Protein AF-A0A6G0YBH7-F1 (afdb_monomer_lite)

Structure (mmCIF, N/CA/C/O backbone):
data_AF-A0A6G0YBH7-F1
#
_entry.id   AF-A0A6G0YBH7-F1
#
loop_
_atom_site.group_PDB
_atom_site.id
_atom_site.type_symbol
_atom_site.label_atom_id
_atom_site.label_alt_id
_atom_site.label_comp_id
_atom_site.label_asym_id
_atom_site.label_entity_id
_atom_site.label_seq_id
_atom_site.pdbx_PDB_ins_code
_atom_site.Cartn_x
_atom_site.Cartn_y
_atom_site.Cartn_z
_atom_site.occupancy
_atom_site.B_iso_or_equiv
_atom_site.auth_seq_id
_atom_site.auth_comp_id
_atom_site.auth_asym_id
_atom_site.auth_atom_id
_atom_site.pdbx_PDB_model_num
ATOM 1 N N . ILE A 1 1 ? 1.216 -1.190 23.270 1.00 67.19 1 ILE A N 1
ATOM 2 C CA . ILE A 1 1 ? 1.465 0.174 22.742 1.00 67.19 1 ILE A CA 1
ATOM 3 C C . ILE A 1 1 ? 0.374 1.145 23.202 1.00 67.19 1 ILE A C 1
ATOM 5 O O . ILE A 1 1 ? 0.728 2.118 23.840 1.00 67.19 1 ILE A O 1
ATOM 9 N N . THR A 1 2 ? -0.923 0.871 23.004 1.00 84.75 2 THR A N 1
ATOM 10 C CA . THR A 1 2 ? -2.008 1.810 23.389 1.00 84.75 2 THR A CA 1
ATOM 11 C C . THR A 1 2 ? -2.767 1.445 24.672 1.00 84.75 2 THR A C 1
ATOM 13 O O . THR A 1 2 ? -3.547 2.254 25.152 1.00 84.75 2 THR A O 1
ATOM 16 N N . LYS A 1 3 ? -2.557 0.237 25.230 1.00 90.56 3 LYS A N 1
ATOM 17 C CA . LYS A 1 3 ? -3.351 -0.326 26.351 1.00 90.56 3 LYS A CA 1
ATOM 18 C C . LYS A 1 3 ? -4.873 -0.207 26.118 1.00 90.56 3 LYS A C 1
ATOM 20 O O . LYS A 1 3 ? -5.638 -0.066 27.065 1.00 90.56 3 LYS A O 1
ATOM 25 N N . ALA A 1 4 ? -5.293 -0.243 24.852 1.00 91.38 4 ALA A N 1
ATOM 26 C CA . ALA A 1 4 ? -6.688 -0.080 24.478 1.00 91.38 4 ALA A CA 1
ATOM 27 C C . ALA A 1 4 ? -7.534 -1.280 24.951 1.00 91.38 4 ALA A C 1
ATOM 29 O O . ALA A 1 4 ? -7.038 -2.412 24.927 1.00 91.38 4 ALA A O 1
ATOM 30 N N . PRO A 1 5 ? -8.795 -1.056 25.362 1.00 95.19 5 PRO A N 1
ATOM 31 C CA . PRO A 1 5 ? -9.733 -2.131 25.677 1.00 95.19 5 PRO A CA 1
ATOM 32 C C . PRO A 1 5 ? -9.949 -3.097 24.504 1.00 95.19 5 PRO A C 1
ATOM 34 O O . PRO A 1 5 ? -9.832 -2.709 23.344 1.00 95.19 5 PRO A O 1
ATOM 37 N N . PHE A 1 6 ? -10.339 -4.342 24.798 1.00 92.69 6 PHE A N 1
ATOM 38 C CA . PHE A 1 6 ? -10.498 -5.404 23.789 1.00 92.69 6 PHE A CA 1
ATOM 39 C C . PHE A 1 6 ? -11.543 -5.094 22.703 1.00 92.69 6 PHE A C 1
ATOM 41 O O . PHE A 1 6 ? -11.496 -5.677 21.624 1.00 92.69 6 PHE A O 1
ATOM 48 N N . TYR A 1 7 ? -12.489 -4.195 22.987 1.00 93.56 7 TYR A N 1
ATOM 49 C CA . TYR A 1 7 ? -13.535 -3.776 22.053 1.00 93.56 7 TYR A CA 1
ATOM 50 C C . TYR A 1 7 ? -13.086 -2.668 21.091 1.00 93.56 7 TYR A C 1
ATOM 52 O O . TYR A 1 7 ? -13.825 -2.317 20.173 1.00 93.56 7 TYR A O 1
ATOM 60 N N . VAL A 1 8 ? -11.898 -2.090 21.288 1.00 94.88 8 VAL A N 1
ATOM 61 C CA . VAL A 1 8 ? -11.382 -1.057 20.391 1.00 94.88 8 VAL A CA 1
ATOM 62 C C . VAL A 1 8 ? -10.789 -1.721 19.157 1.00 94.88 8 VAL A C 1
ATOM 64 O O . VAL A 1 8 ? -9.857 -2.521 19.241 1.00 94.88 8 VAL A O 1
ATOM 67 N N . SER A 1 9 ? -11.330 -1.375 17.992 1.00 94.62 9 SER A N 1
ATOM 68 C CA . SER A 1 9 ? -10.864 -1.932 16.728 1.00 94.62 9 SER A CA 1
ATOM 69 C C . SER A 1 9 ? -9.507 -1.353 16.315 1.00 94.62 9 SER A C 1
ATOM 71 O O . SER A 1 9 ? -9.174 -0.203 16.614 1.00 94.62 9 SER A O 1
ATOM 73 N N . ASN A 1 10 ? -8.738 -2.128 15.547 1.00 92.31 10 ASN A N 1
ATOM 74 C CA . ASN A 1 10 ? -7.489 -1.641 14.961 1.00 92.31 10 ASN A CA 1
ATOM 75 C C . ASN A 1 10 ? -7.718 -0.455 14.010 1.00 92.31 10 ASN A C 1
ATOM 77 O O . ASN A 1 10 ? -6.858 0.415 13.924 1.00 92.31 10 ASN A O 1
ATOM 81 N N . ASP A 1 11 ? -8.860 -0.404 13.318 1.00 93.44 11 ASP A N 1
ATOM 82 C CA . ASP A 1 11 ? -9.217 0.721 12.445 1.00 93.44 11 ASP A CA 1
ATOM 83 C C . ASP A 1 11 ? -9.339 2.026 13.245 1.00 93.44 11 ASP A C 1
ATOM 85 O O . ASP A 1 11 ? -8.691 3.019 12.913 1.00 93.44 11 ASP A O 1
ATOM 89 N N . THR A 1 12 ? -10.055 1.972 14.372 1.00 94.62 12 THR A N 1
ATOM 90 C CA . THR A 1 12 ? -10.189 3.088 15.318 1.00 94.62 12 THR A CA 1
ATOM 91 C C . THR A 1 12 ? -8.821 3.556 15.812 1.00 94.62 12 THR A C 1
ATOM 93 O O . THR A 1 12 ? -8.510 4.738 15.732 1.00 94.62 12 THR A O 1
ATOM 96 N N . LEU A 1 13 ? -7.949 2.629 16.224 1.00 93.75 13 LEU A N 1
ATOM 97 C CA . LEU A 1 13 ? -6.597 2.976 16.677 1.00 93.75 13 LEU A CA 1
ATOM 98 C C . LEU A 1 13 ? -5.744 3.619 15.577 1.00 93.75 13 LEU A C 1
ATOM 100 O O . LEU A 1 13 ? -5.022 4.576 15.846 1.00 93.75 13 LEU A O 1
ATOM 104 N N . HIS A 1 14 ? -5.812 3.109 14.346 1.00 94.81 14 HIS A N 1
ATOM 105 C CA . HIS A 1 14 ? -5.092 3.690 13.213 1.00 94.81 14 HIS A CA 1
ATOM 106 C C . HIS A 1 14 ? -5.579 5.104 12.892 1.00 94.81 14 HIS A C 1
ATOM 108 O O . HIS A 1 14 ? -4.758 5.983 12.624 1.00 94.81 14 HIS A O 1
ATOM 114 N N . ARG A 1 15 ? -6.897 5.324 12.934 1.00 94.31 15 ARG A N 1
ATOM 115 C CA . ARG A 1 15 ? -7.520 6.619 12.659 1.00 94.31 15 ARG A CA 1
ATOM 116 C C . ARG A 1 15 ? -7.202 7.646 13.743 1.00 94.31 15 ARG A C 1
ATOM 118 O O . ARG A 1 15 ? -6.739 8.732 13.411 1.00 94.31 15 ARG A O 1
ATOM 125 N N . ASP A 1 16 ? -7.397 7.291 15.007 1.00 95.06 16 ASP A N 1
ATOM 126 C CA . ASP A 1 16 ? -7.267 8.223 16.131 1.00 95.06 16 ASP A CA 1
ATOM 127 C C . ASP A 1 16 ? -5.810 8.622 16.382 1.00 95.06 16 ASP A C 1
ATOM 129 O O . ASP A 1 16 ? -5.516 9.769 16.707 1.00 95.06 16 ASP A O 1
ATOM 133 N N . LEU A 1 17 ? -4.875 7.687 16.188 1.00 94.12 17 LEU A N 1
ATOM 134 C CA . LEU A 1 17 ? -3.442 7.930 16.381 1.00 94.12 17 LEU A CA 1
ATOM 135 C C . LEU A 1 17 ? -2.736 8.385 15.101 1.00 94.12 17 LEU A C 1
ATOM 137 O O . LEU A 1 17 ? -1.520 8.571 15.112 1.00 94.12 17 LEU A O 1
ATOM 141 N N . LEU A 1 18 ? -3.475 8.520 13.992 1.00 94.06 18 LEU A N 1
ATOM 142 C CA . LEU A 1 18 ? -2.945 8.852 12.666 1.00 94.06 18 LEU A CA 1
ATOM 143 C C . LEU A 1 18 ? -1.798 7.917 12.230 1.00 94.06 18 LEU A C 1
ATOM 145 O O . LEU A 1 18 ? -0.889 8.309 11.493 1.00 94.06 18 LEU A O 1
ATOM 149 N N . ILE A 1 19 ? -1.837 6.658 12.677 1.00 93.50 19 ILE A N 1
ATOM 150 C CA . ILE A 1 19 ? -0.816 5.659 12.361 1.00 93.50 19 ILE A CA 1
ATOM 151 C C . ILE A 1 19 ? -1.161 5.037 11.008 1.00 93.50 19 ILE A C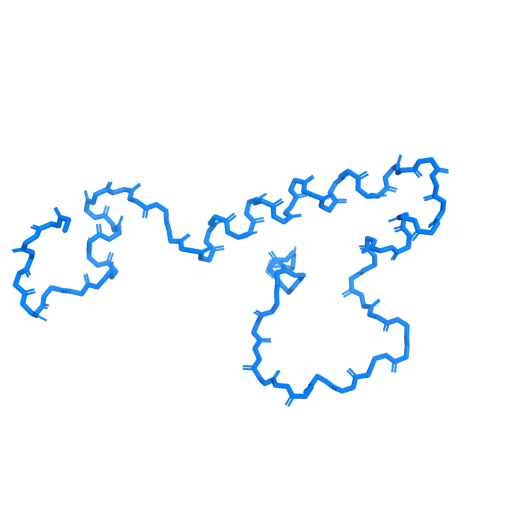 1
ATOM 153 O O . ILE A 1 19 ? -2.218 4.411 10.875 1.00 93.50 19 ILE A O 1
ATOM 157 N N . PRO A 1 20 ? -0.271 5.115 10.003 1.00 93.81 20 PRO A N 1
ATOM 158 C CA . PRO A 1 20 ? -0.545 4.531 8.704 1.00 93.81 20 PRO A CA 1
ATOM 159 C C . PRO A 1 20 ? -0.689 3.010 8.817 1.00 93.81 20 PRO A C 1
ATOM 161 O O . PRO A 1 20 ? 0.102 2.328 9.469 1.00 93.81 20 PRO A O 1
ATOM 164 N N . THR A 1 21 ? -1.696 2.465 8.140 1.00 92.56 21 THR A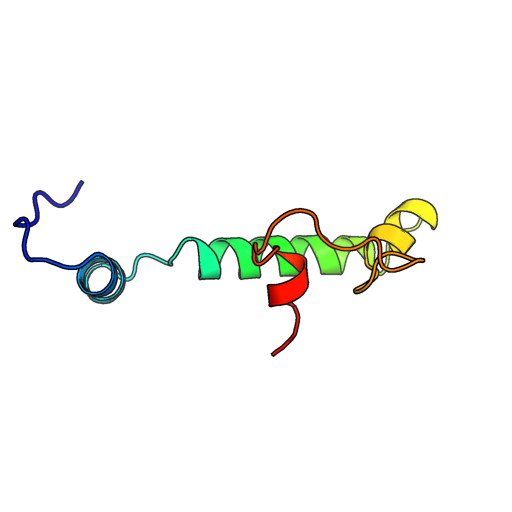 N 1
ATOM 165 C CA . THR A 1 21 ? -1.890 1.015 8.072 1.00 92.56 21 THR A CA 1
ATOM 166 C C . THR A 1 21 ? -0.739 0.348 7.320 1.00 92.56 21 THR A C 1
ATOM 168 O O . THR A 1 21 ? -0.112 0.945 6.438 1.00 92.56 21 THR A O 1
ATOM 171 N N . VAL A 1 22 ? -0.509 -0.939 7.592 1.00 89.50 22 VAL A N 1
ATOM 172 C CA . VAL A 1 22 ? 0.486 -1.748 6.864 1.00 89.50 22 VAL A CA 1
ATOM 173 C C . VAL A 1 22 ? 0.251 -1.687 5.351 1.00 89.50 22 VAL A C 1
ATOM 175 O O . VAL A 1 22 ? 1.201 -1.562 4.583 1.00 89.50 22 VAL A O 1
ATOM 178 N N . LYS A 1 23 ? -1.016 -1.692 4.912 1.00 88.44 23 LYS A N 1
ATOM 179 C CA . LYS A 1 23 ? -1.393 -1.562 3.496 1.00 88.44 23 LYS A CA 1
ATOM 180 C C . LYS A 1 23 ? -0.928 -0.229 2.899 1.00 88.44 23 LYS A C 1
ATOM 182 O O . LYS A 1 23 ? -0.382 -0.220 1.797 1.00 88.44 23 LYS A O 1
ATOM 187 N N . ASN A 1 24 ? -1.104 0.877 3.623 1.00 91.25 24 ASN A N 1
ATOM 188 C CA . ASN A 1 24 ? -0.673 2.203 3.174 1.00 91.25 24 ASN A CA 1
ATOM 189 C C . ASN A 1 24 ? 0.853 2.291 3.082 1.00 91.25 24 ASN A C 1
ATOM 191 O O . ASN A 1 24 ? 1.381 2.724 2.057 1.00 91.25 24 ASN A O 1
ATOM 195 N N . VAL A 1 25 ? 1.564 1.820 4.110 1.00 93.44 25 VAL A N 1
ATOM 196 C CA . VAL A 1 25 ? 3.034 1.812 4.123 1.00 93.44 25 VAL A CA 1
ATOM 197 C C . VAL A 1 25 ? 3.583 0.935 2.997 1.00 93.44 25 VAL A C 1
ATOM 199 O O . VAL A 1 25 ? 4.431 1.387 2.228 1.00 93.44 25 VAL A O 1
ATOM 202 N N . ALA A 1 26 ? 3.052 -0.279 2.827 1.00 91.44 26 ALA A N 1
ATOM 203 C CA . ALA A 1 26 ? 3.444 -1.181 1.748 1.00 91.44 26 ALA A CA 1
ATOM 204 C C . ALA A 1 26 ? 3.216 -0.551 0.365 1.00 91.44 26 ALA A C 1
ATOM 206 O O . ALA A 1 26 ? 4.105 -0.607 -0.484 1.00 91.44 26 ALA A O 1
ATOM 207 N N . LYS A 1 27 ? 2.071 0.116 0.151 1.00 91.69 27 LYS A N 1
ATOM 208 C CA . LYS A 1 27 ? 1.773 0.841 -1.096 1.00 91.69 27 LYS A CA 1
ATOM 209 C C . LYS A 1 27 ? 2.790 1.954 -1.358 1.00 91.69 27 LYS A C 1
ATOM 211 O O . LYS A 1 27 ? 3.296 2.061 -2.473 1.00 91.69 27 LYS A O 1
ATOM 216 N N . ILE A 1 28 ? 3.112 2.770 -0.353 1.00 93.81 28 ILE A N 1
ATOM 217 C CA . ILE A 1 28 ? 4.069 3.882 -0.484 1.00 93.81 28 ILE A CA 1
ATOM 218 C C . ILE A 1 28 ? 5.473 3.364 -0.805 1.00 93.81 28 ILE A C 1
ATOM 220 O O . ILE A 1 28 ? 6.101 3.828 -1.759 1.00 93.81 28 ILE A O 1
ATOM 224 N N . LEU A 1 29 ? 5.962 2.395 -0.028 1.00 93.62 29 LEU A N 1
ATOM 225 C CA . LEU A 1 29 ? 7.297 1.830 -0.210 1.00 93.62 29 LEU A CA 1
ATOM 226 C C . LEU A 1 29 ? 7.426 1.147 -1.568 1.00 93.62 29 LEU A C 1
ATOM 228 O O . LEU A 1 29 ? 8.405 1.371 -2.280 1.00 93.62 29 LEU A O 1
ATOM 232 N N . TYR A 1 30 ? 6.411 0.382 -1.964 1.00 92.81 30 TYR A N 1
ATOM 233 C CA . TYR A 1 30 ? 6.430 -0.305 -3.242 1.00 92.81 30 TYR A CA 1
ATOM 234 C C . TYR A 1 30 ? 6.354 0.659 -4.427 1.00 92.81 30 TYR A C 1
ATOM 236 O O . TYR A 1 30 ? 7.102 0.482 -5.380 1.00 92.81 30 TYR A O 1
ATOM 244 N N . LYS A 1 31 ? 5.545 1.728 -4.364 1.00 92.00 31 LYS A N 1
ATOM 245 C CA . LYS A 1 31 ? 5.541 2.776 -5.403 1.00 92.00 31 LYS A CA 1
ATOM 246 C C . LYS A 1 31 ? 6.924 3.404 -5.581 1.00 92.00 31 LYS A C 1
ATOM 248 O O . LYS A 1 31 ? 7.394 3.533 -6.706 1.00 92.00 31 LYS A O 1
ATOM 253 N N . ARG A 1 32 ? 7.595 3.759 -4.478 1.00 93.31 32 ARG A N 1
ATOM 254 C CA . ARG A 1 32 ? 8.958 4.319 -4.518 1.00 93.31 32 ARG A CA 1
ATOM 255 C C . ARG A 1 32 ? 9.961 3.335 -5.113 1.00 93.31 32 ARG A C 1
ATOM 257 O O . ARG A 1 32 ? 10.804 3.737 -5.905 1.00 93.31 32 ARG A O 1
ATOM 264 N N . PHE A 1 33 ? 9.872 2.064 -4.731 1.00 92.00 33 PHE A N 1
ATOM 265 C CA . PHE A 1 33 ? 10.713 1.004 -5.277 1.00 92.00 33 PHE A CA 1
ATOM 266 C C . PHE A 1 33 ? 10.471 0.805 -6.778 1.00 92.00 33 PHE A C 1
ATOM 268 O O . PHE A 1 33 ? 11.414 0.854 -7.558 1.00 92.00 33 PHE A O 1
ATOM 275 N N . HIS A 1 34 ? 9.212 0.676 -7.191 1.00 91.88 34 HIS A N 1
ATOM 276 C CA . HIS A 1 34 ? 8.816 0.489 -8.583 1.00 91.88 34 HIS A CA 1
ATOM 277 C C . HIS A 1 34 ? 9.310 1.632 -9.484 1.00 91.88 34 HIS A C 1
ATOM 279 O O . HIS A 1 34 ? 9.897 1.363 -10.526 1.00 91.88 34 HIS A O 1
ATOM 285 N N . LEU A 1 35 ? 9.187 2.894 -9.053 1.00 91.50 35 LEU A N 1
ATOM 286 C CA . LEU A 1 35 ? 9.710 4.043 -9.807 1.00 91.50 35 LEU A CA 1
ATOM 287 C C . LEU A 1 35 ? 11.228 3.975 -10.047 1.00 91.50 35 LEU 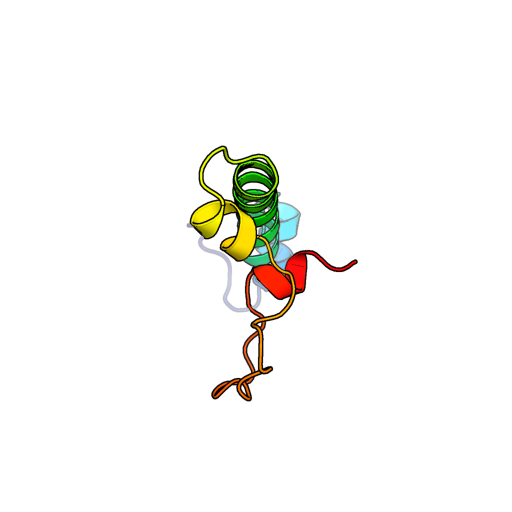A C 1
ATOM 289 O O . LEU A 1 35 ? 11.699 4.432 -11.084 1.00 91.50 35 LEU A O 1
ATOM 293 N N . LYS A 1 36 ? 11.995 3.390 -9.117 1.00 92.31 36 LYS A N 1
ATOM 294 C CA . LYS A 1 36 ? 13.442 3.188 -9.298 1.00 92.31 36 LYS A CA 1
ATOM 295 C C . LYS A 1 36 ? 13.765 2.088 -10.311 1.00 92.31 36 LYS A C 1
ATOM 297 O O . LYS A 1 36 ? 14.839 2.130 -10.902 1.00 92.31 36 LYS A O 1
ATOM 302 N N . LEU A 1 37 ? 12.867 1.121 -10.502 1.00 92.00 37 LEU A N 1
ATOM 303 C CA . LEU A 1 37 ? 13.056 0.028 -11.458 1.00 92.00 37 LEU A CA 1
ATOM 304 C C . LEU A 1 37 ? 12.796 0.476 -12.901 1.00 92.00 37 LEU A C 1
ATOM 306 O O . LEU A 1 37 ? 13.568 0.128 -13.784 1.00 92.00 37 LEU A O 1
ATOM 310 N N . VAL A 1 38 ? 11.753 1.283 -13.137 1.00 89.62 38 VAL A N 1
ATOM 311 C CA . VAL A 1 38 ? 11.286 1.651 -14.493 1.00 89.62 38 VAL A CA 1
ATOM 312 C C . VAL A 1 38 ? 12.370 2.306 -15.361 1.00 89.62 38 VAL A C 1
ATOM 314 O O . VAL A 1 38 ? 12.420 2.047 -16.559 1.00 89.62 38 VAL A O 1
ATOM 317 N N . ASN A 1 39 ? 13.255 3.113 -14.768 1.00 86.06 39 ASN A N 1
ATOM 318 C CA . ASN A 1 39 ? 14.320 3.835 -15.482 1.00 86.06 39 ASN A CA 1
ATOM 319 C C . ASN A 1 39 ? 15.723 3.304 -15.144 1.00 86.06 39 ASN A C 1
ATOM 321 O O . ASN A 1 39 ? 16.710 4.044 -15.186 1.00 86.06 39 ASN A O 1
ATOM 325 N N . HIS A 1 40 ? 15.824 2.043 -14.728 1.00 93.62 40 HIS A N 1
ATOM 326 C CA . HIS A 1 40 ? 17.103 1.466 -14.350 1.00 93.62 40 HIS A CA 1
ATOM 327 C C . HIS A 1 40 ? 17.959 1.149 -15.587 1.00 93.62 40 HIS A C 1
ATOM 329 O O . HIS A 1 40 ? 17.459 0.655 -16.589 1.00 93.62 40 HIS A O 1
ATOM 335 N N . ARG A 1 41 ? 19.277 1.387 -15.512 1.00 94.50 41 ARG A N 1
ATOM 336 C CA . ARG A 1 41 ? 20.207 1.146 -16.640 1.00 94.50 41 ARG A CA 1
ATOM 337 C C . ARG A 1 41 ? 20.323 -0.329 -17.031 1.00 94.50 41 ARG A C 1
ATOM 339 O O . ARG A 1 41 ? 20.645 -0.645 -18.166 1.00 94.50 41 ARG A O 1
ATOM 346 N N . ASN A 1 42 ? 20.128 -1.221 -16.062 1.00 93.81 42 ASN A N 1
ATOM 347 C CA . ASN A 1 42 ? 20.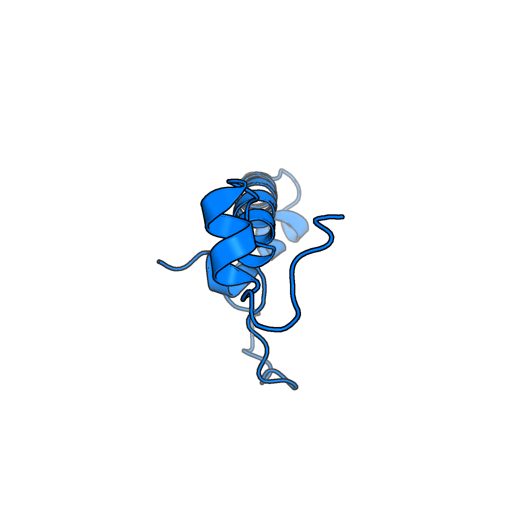129 -2.663 -16.292 1.00 93.81 42 ASN A CA 1
ATOM 348 C C . ASN A 1 42 ? 18.731 -3.114 -16.766 1.00 93.81 42 ASN A C 1
ATOM 350 O O . ASN A 1 42 ? 17.797 -3.006 -15.964 1.00 93.81 42 ASN A O 1
ATOM 354 N N . PRO A 1 43 ? 18.598 -3.663 -17.988 1.00 90.12 43 PRO A N 1
ATOM 355 C CA . PRO A 1 43 ? 17.312 -4.080 -18.550 1.00 90.12 43 PRO A CA 1
ATOM 356 C C . PRO A 1 43 ? 16.634 -5.184 -17.730 1.00 90.12 43 PRO A C 1
ATOM 358 O O . PRO A 1 43 ? 15.432 -5.128 -17.512 1.00 90.12 43 PRO A O 1
ATOM 361 N N . LEU A 1 44 ? 17.396 -6.113 -17.140 1.00 89.69 44 LEU A N 1
ATOM 362 C CA . LEU A 1 44 ? 16.829 -7.174 -16.294 1.00 89.69 44 LEU A CA 1
ATOM 363 C C . LEU A 1 44 ? 16.131 -6.608 -15.052 1.00 89.69 44 LEU A C 1
ATOM 365 O O . LEU A 1 44 ? 15.155 -7.166 -14.565 1.00 89.69 44 LEU A O 1
ATOM 369 N N . ILE A 1 45 ? 16.643 -5.494 -14.522 1.00 90.88 45 ILE A N 1
ATOM 370 C CA . ILE A 1 45 ? 16.050 -4.799 -13.373 1.00 90.88 45 ILE A CA 1
ATOM 371 C C . ILE A 1 45 ? 14.836 -3.980 -13.820 1.00 90.88 45 ILE A C 1
ATOM 373 O O . ILE A 1 45 ? 13.853 -3.892 -13.083 1.00 90.88 45 ILE A O 1
ATOM 377 N N . GLN A 1 46 ? 14.881 -3.414 -15.025 1.00 91.19 46 GLN A N 1
ATOM 378 C CA . GLN A 1 46 ? 13.744 -2.728 -15.626 1.00 91.19 46 GLN A CA 1
ATOM 379 C C . GLN A 1 46 ? 12.567 -3.683 -15.859 1.00 91.19 46 GLN A C 1
ATOM 381 O O . GLN A 1 46 ? 11.434 -3.336 -15.526 1.00 91.19 46 GLN A O 1
ATOM 386 N N . ASP A 1 47 ? 12.824 -4.911 -16.304 1.00 88.38 47 ASP A N 1
ATOM 387 C CA . ASP A 1 47 ? 11.796 -5.936 -16.520 1.00 88.38 47 ASP A CA 1
ATOM 388 C C . ASP A 1 47 ? 11.060 -6.324 -15.225 1.00 88.38 47 ASP A C 1
ATOM 390 O O . ASP A 1 47 ? 9.863 -6.622 -15.243 1.00 88.38 47 ASP A O 1
ATOM 394 N N . LEU A 1 48 ? 11.721 -6.221 -14.062 1.00 86.06 48 LEU A N 1
ATOM 395 C CA . LEU A 1 48 ? 11.082 -6.422 -12.751 1.00 86.06 48 LEU A CA 1
ATOM 396 C C . LEU A 1 48 ? 10.019 -5.362 -12.427 1.00 86.06 48 LEU A C 1
ATOM 398 O O . LEU A 1 48 ? 9.215 -5.561 -11.513 1.00 86.06 48 LEU A O 1
ATOM 402 N N . SER A 1 49 ? 10.002 -4.233 -13.143 1.00 87.56 49 SER A N 1
ATOM 403 C CA . SER A 1 49 ? 8.944 -3.229 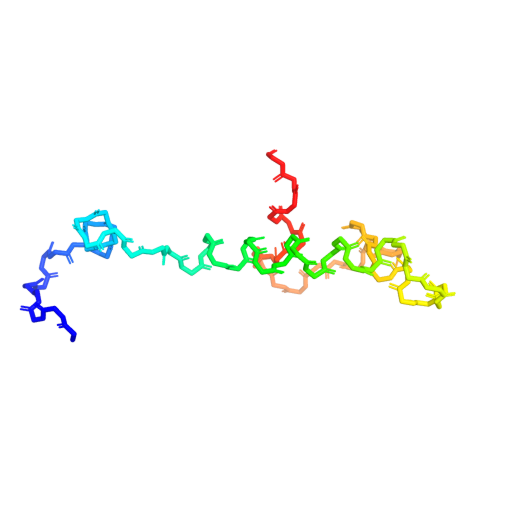-13.015 1.00 87.56 49 SER A CA 1
ATOM 404 C C . SER A 1 49 ? 7.627 -3.670 -13.660 1.00 87.56 49 SER A C 1
ATOM 406 O O . SER A 1 49 ? 6.604 -3.029 -13.422 1.00 87.56 49 SER A O 1
ATOM 408 N N . SER A 1 50 ? 7.606 -4.764 -14.428 1.00 83.25 50 SER A N 1
ATOM 409 C CA . SER A 1 50 ? 6.387 -5.237 -15.082 1.00 83.25 50 SER A CA 1
ATOM 410 C C . SER A 1 50 ? 5.232 -5.439 -14.091 1.00 83.25 50 SER A C 1
ATOM 412 O O . SER A 1 50 ? 5.384 -5.994 -12.998 1.00 83.25 50 SER A O 1
ATOM 414 N N . ARG A 1 51 ? 4.033 -5.002 -14.497 1.00 77.94 51 ARG A N 1
ATOM 415 C CA . ARG A 1 51 ? 2.794 -5.190 -13.722 1.00 77.94 51 ARG A CA 1
ATOM 416 C C . ARG A 1 51 ? 2.355 -6.652 -13.679 1.00 77.94 51 ARG A C 1
ATOM 418 O O . ARG A 1 51 ? 1.719 -7.070 -12.711 1.00 77.94 51 ARG A O 1
ATOM 425 N N . THR A 1 52 ? 2.693 -7.415 -14.710 1.00 74.75 52 THR A N 1
ATOM 426 C CA . THR A 1 52 ? 2.342 -8.826 -14.862 1.00 74.75 52 THR A CA 1
ATOM 427 C C . THR A 1 52 ? 3.609 -9.651 -15.035 1.00 74.75 52 THR A C 1
ATOM 429 O O . THR A 1 52 ? 4.565 -9.231 -15.686 1.00 74.75 52 THR A O 1
ATOM 432 N N . LEU A 1 53 ? 3.639 -10.838 -14.430 1.00 71.75 53 LEU A N 1
ATOM 433 C CA . LEU A 1 53 ? 4.707 -11.786 -14.724 1.00 71.75 53 LEU A CA 1
ATOM 434 C C . LEU A 1 53 ? 4.455 -12.351 -16.130 1.00 71.75 53 LEU A C 1
ATOM 436 O O . LEU A 1 53 ? 3.316 -12.743 -16.406 1.00 71.75 53 LEU A O 1
ATOM 440 N N . PRO A 1 54 ? 5.465 -12.395 -17.017 1.00 64.06 54 PRO A N 1
ATOM 441 C CA . PRO A 1 54 ? 5.314 -13.062 -18.302 1.00 64.06 54 PRO A CA 1
ATOM 442 C C . PRO A 1 54 ? 4.910 -14.525 -18.064 1.00 64.06 54 PRO A C 1
ATOM 444 O O . PRO A 1 54 ? 5.540 -15.230 -17.277 1.00 64.06 54 PRO A O 1
ATOM 447 N N . GLY A 1 55 ? 3.811 -14.949 -18.694 1.00 67.81 55 GLY A N 1
ATOM 448 C CA . GLY A 1 55 ? 3.236 -16.291 -18.541 1.00 67.81 55 GLY A CA 1
ATOM 449 C C . GLY A 1 55 ? 2.176 -16.456 -17.443 1.00 67.81 55 GLY A C 1
ATOM 450 O O . GLY A 1 55 ? 1.735 -17.582 -17.248 1.00 67.81 55 GLY A O 1
ATOM 451 N N . ASP A 1 56 ? 1.791 -15.378 -16.738 1.00 66.44 56 ASP A N 1
ATOM 452 C CA . ASP A 1 56 ? 0.761 -15.341 -15.674 1.00 66.44 56 ASP A CA 1
ATOM 453 C C . ASP A 1 56 ? 0.659 -16.638 -14.844 1.00 66.44 56 ASP A C 1
ATOM 455 O O . ASP A 1 56 ? -0.381 -17.305 -14.829 1.00 66.44 56 ASP A O 1
ATOM 459 N N . PRO A 1 57 ? 1.749 -17.055 -14.167 1.00 71.31 57 PRO A N 1
ATOM 460 C CA . PRO A 1 57 ? 1.704 -18.256 -13.357 1.00 71.31 57 PRO A CA 1
ATOM 461 C C . PRO A 1 57 ? 0.657 -18.058 -12.261 1.00 71.31 57 PRO A C 1
ATOM 463 O O . PRO A 1 57 ? 0.778 -17.164 -11.414 1.00 71.31 57 PRO A O 1
ATOM 466 N N . GLY A 1 58 ? -0.377 -18.903 -12.292 1.00 71.00 58 GLY A N 1
ATOM 467 C CA . GLY A 1 58 ? -1.489 -18.864 -11.352 1.00 71.00 58 GLY A CA 1
ATOM 468 C C . GLY A 1 58 ? -0.981 -18.709 -9.921 1.00 71.00 58 GLY A C 1
ATOM 469 O O . GLY A 1 58 ? -0.162 -19.489 -9.426 1.00 71.00 58 GLY A O 1
ATOM 470 N N . ARG A 1 59 ? -1.426 -17.650 -9.243 1.00 77.94 59 ARG A N 1
ATOM 471 C CA . ARG A 1 59 ? -0.939 -17.340 -7.898 1.00 77.94 59 ARG A CA 1
ATOM 472 C C . ARG A 1 59 ? -1.398 -18.434 -6.940 1.00 77.94 59 ARG A C 1
ATOM 474 O O . ARG A 1 59 ? -2.588 -18.570 -6.680 1.00 77.94 59 ARG A O 1
ATOM 481 N N . ARG A 1 60 ? -0.442 -19.157 -6.345 1.00 74.69 60 ARG A N 1
ATOM 482 C CA . ARG A 1 60 ? -0.713 -20.266 -5.409 1.00 74.69 60 ARG A CA 1
ATOM 483 C C . ARG A 1 60 ? -1.577 -19.867 -4.203 1.00 74.69 60 ARG A C 1
ATOM 485 O O . ARG A 1 60 ? -2.238 -20.718 -3.624 1.00 74.69 60 ARG A O 1
ATOM 492 N N . LEU A 1 61 ? -1.556 -18.593 -3.795 1.00 77.69 61 LEU A N 1
ATOM 493 C CA . LEU A 1 61 ? -2.323 -18.079 -2.655 1.00 77.69 61 LEU A CA 1
ATOM 494 C C . LEU A 1 61 ? -3.162 -16.857 -3.044 1.00 77.69 61 LEU A C 1
ATOM 496 O O . LEU A 1 61 ? -2.660 -15.948 -3.709 1.00 77.69 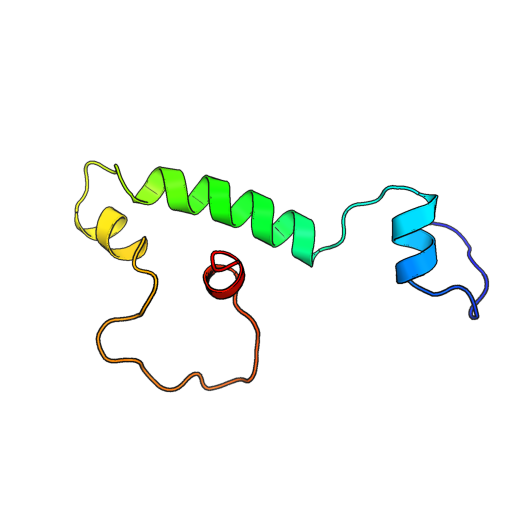61 LEU A O 1
ATOM 500 N N . LYS A 1 62 ? -4.395 -16.787 -2.516 1.00 78.31 62 LYS A N 1
ATOM 501 C CA . LYS A 1 62 ? -5.279 -15.606 -2.552 1.00 78.31 62 LYS A CA 1
ATOM 502 C C . LYS A 1 62 ? -4.742 -14.495 -1.640 1.00 78.31 62 LYS A C 1
ATOM 504 O O . LYS A 1 62 ? -5.313 -14.188 -0.599 1.00 78.31 62 LYS A O 1
ATOM 509 N N . ARG A 1 63 ? -3.591 -13.926 -1.994 1.00 77.88 63 ARG A N 1
ATOM 510 C CA . ARG A 1 63 ? -2.987 -12.784 -1.297 1.00 77.88 63 ARG A CA 1
ATOM 511 C C . ARG A 1 63 ? -2.912 -11.604 -2.247 1.00 77.88 63 ARG A C 1
ATOM 513 O O . ARG A 1 63 ? -2.533 -11.769 -3.404 1.00 77.88 63 ARG A O 1
ATOM 520 N N . THR A 1 64 ? -3.208 -10.420 -1.731 1.00 79.69 64 THR A N 1
ATOM 521 C CA . THR A 1 64 ? -2.890 -9.155 -2.395 1.00 79.69 64 THR A CA 1
ATOM 522 C C . THR A 1 64 ? -1.392 -8.906 -2.254 1.00 79.69 64 THR A C 1
ATOM 524 O O . THR A 1 64 ? -0.872 -8.866 -1.140 1.00 79.69 64 THR A O 1
ATOM 527 N N . TRP A 1 65 ? -0.676 -8.804 -3.368 1.00 83.19 65 TRP A N 1
ATOM 528 C CA . TRP A 1 65 ? 0.760 -8.524 -3.386 1.00 83.19 65 TRP A CA 1
ATOM 529 C C . TRP A 1 65 ? 0.973 -7.019 -3.548 1.00 83.19 65 TRP A C 1
ATOM 531 O O . TRP A 1 65 ? 0.100 -6.311 -4.047 1.00 83.19 65 TRP A O 1
ATOM 541 N N . CYS A 1 66 ? 2.152 -6.514 -3.179 1.00 84.25 66 CYS A N 1
ATOM 542 C CA . CYS A 1 66 ? 2.452 -5.081 -3.274 1.00 84.25 66 CYS A CA 1
ATOM 543 C C . CYS A 1 66 ? 2.249 -4.513 -4.692 1.00 84.25 66 CYS A C 1
ATOM 545 O O . CYS A 1 66 ? 1.784 -3.386 -4.836 1.00 84.25 66 CYS A O 1
ATOM 547 N N . ARG A 1 67 ? 2.512 -5.319 -5.729 1.00 84.62 67 ARG A N 1
ATOM 548 C CA . ARG A 1 67 ? 2.253 -4.977 -7.138 1.00 84.62 67 ARG A CA 1
ATOM 549 C C . ARG A 1 67 ? 0.786 -4.703 -7.464 1.00 84.62 67 ARG A C 1
ATOM 551 O O . ARG A 1 67 ? 0.508 -3.825 -8.270 1.00 84.62 67 ARG A O 1
ATOM 558 N N . ASP A 1 68 ? -0.146 -5.379 -6.796 1.00 84.19 68 ASP A N 1
ATOM 559 C CA . ASP A 1 68 ? -1.582 -5.171 -7.018 1.00 84.19 68 ASP A CA 1
ATOM 560 C C . ASP A 1 68 ? -2.026 -3.808 -6.479 1.00 84.19 68 ASP A C 1
ATOM 562 O O . ASP A 1 68 ? -3.001 -3.235 -6.947 1.00 84.19 68 ASP A O 1
ATOM 566 N N . LEU A 1 69 ? -1.274 -3.256 -5.520 1.00 81.44 69 LEU A N 1
ATOM 567 C CA . LEU A 1 69 ? -1.520 -1.938 -4.935 1.00 81.44 69 LEU A CA 1
ATOM 568 C C . LEU A 1 69 ? -1.060 -0.781 -5.845 1.00 81.44 69 LEU A C 1
ATOM 570 O O . LEU A 1 69 ? -1.212 0.385 -5.459 1.00 81.44 69 LEU A O 1
ATOM 574 N N . LEU A 1 70 ? -0.466 -1.076 -7.012 1.00 79.75 70 LEU A N 1
ATOM 575 C CA . LEU A 1 70 ? -0.114 -0.073 -8.023 1.00 79.75 70 LEU A CA 1
ATOM 576 C C . LEU A 1 70 ? -1.307 0.367 -8.875 1.00 79.75 70 LEU A C 1
ATOM 578 O O . LEU A 1 70 ? -1.292 1.499 -9.358 1.00 79.75 70 LEU A O 1
ATOM 582 N N . ALA A 1 71 ? -2.297 -0.505 -9.081 1.00 69.50 71 ALA A N 1
ATOM 583 C CA . ALA A 1 71 ? -3.541 -0.142 -9.748 1.00 69.50 71 ALA A CA 1
ATOM 584 C C . ALA A 1 71 ? -4.427 0.659 -8.776 1.00 69.50 71 ALA A C 1
ATOM 586 O O . ALA A 1 71 ? -4.416 0.397 -7.568 1.00 69.50 71 ALA A O 1
ATOM 587 N N . ASN A 1 72 ? -5.109 1.685 -9.294 1.00 53.53 72 ASN A N 1
ATOM 588 C CA . ASN A 1 72 ? -6.109 2.444 -8.539 1.00 53.53 72 ASN A CA 1
ATOM 589 C C . ASN A 1 72 ? -7.414 1.661 -8.479 1.00 53.53 72 ASN A C 1
ATOM 591 O O . ASN A 1 72 ? -7.815 1.153 -9.547 1.00 53.53 72 ASN A O 1
#

Radius of gyration: 17.14 Å; chains: 1; bounding box: 34×29×45 Å

Secondary structure (DSSP, 8-state):
-----TTS-HHHHHHHTTPPPHHHHHHHHHHHHHHHHHT-SSHHHHHTT-SS-TT----SS----GGGGG--

Sequence (72 aa):
ITKAPFYVSNDTLHRDLLIPTVKNVAKILYKRFHLKLVNHRNPLIQDLSSRTLPGDPGRRLKRTWCRDLLAN

pLDDT: mean 86.37, std 9.31, range [53.53, 95.19]

Foldseek 3Di:
DPPDDPPQDPVNVCVVVVPDDPLRVLLVVVVVVLVCQCPDPDVVSNVVSDLADVVRDPDPDPDDDSSNSVPD

Organism: Aphis craccivora (NCBI:txid307492)